Protein AF-A0A7C8YKD2-F1 (afdb_monomer_lite)

Structure (mmCIF, N/CA/C/O backbone):
data_AF-A0A7C8YKD2-F1
#
_entry.id   AF-A0A7C8YKD2-F1
#
loop_
_atom_site.group_PDB
_atom_site.id
_atom_site.type_symbol
_atom_site.label_atom_id
_atom_site.label_alt_id
_atom_site.label_comp_id
_atom_site.label_asym_id
_atom_site.label_entity_id
_atom_site.label_seq_id
_atom_site.pdbx_PDB_ins_code
_atom_site.Cartn_x
_atom_site.Cartn_y
_atom_site.Cartn_z
_atom_site.occupancy
_atom_site.B_iso_or_equiv
_atom_site.auth_seq_id
_atom_site.auth_comp_id
_atom_site.auth_asym_id
_atom_site.auth_atom_id
_atom_site.pdbx_PDB_model_num
ATOM 1 N N . LEU A 1 1 ? 0.410 4.050 2.842 1.00 85.06 1 LEU A N 1
ATOM 2 C CA . LEU A 1 1 ? 0.143 5.270 2.046 1.00 85.06 1 LEU A CA 1
ATOM 3 C C . LEU A 1 1 ? 1.392 5.693 1.290 1.00 85.06 1 LEU A C 1
ATOM 5 O O . LEU A 1 1 ? 1.397 5.564 0.082 1.00 85.06 1 LEU A O 1
ATOM 9 N N . GLY A 1 2 ? 2.478 6.093 1.955 1.00 95.44 2 GLY A N 1
ATOM 10 C CA . GLY A 1 2 ? 3.667 6.601 1.255 1.00 95.44 2 GLY A CA 1
ATOM 11 C C . GLY A 1 2 ? 4.503 5.559 0.503 1.00 95.44 2 GLY A C 1
ATOM 12 O O . GLY A 1 2 ? 5.420 5.932 -0.215 1.00 95.44 2 GLY A O 1
ATOM 13 N N . CYS A 1 3 ? 4.230 4.266 0.677 1.00 96.44 3 CYS A N 1
ATOM 14 C CA . CYS A 1 3 ? 4.982 3.179 0.040 1.00 96.44 3 CYS A CA 1
ATOM 15 C C . CYS A 1 3 ? 4.311 2.595 -1.211 1.00 96.44 3 CYS A C 1
ATOM 17 O O . CYS A 1 3 ? 4.805 1.605 -1.740 1.00 96.44 3 CYS A O 1
ATOM 19 N N . VAL A 1 4 ? 3.173 3.135 -1.650 1.00 96.69 4 VAL A N 1
ATOM 20 C CA . VAL A 1 4 ? 2.523 2.640 -2.873 1.00 96.69 4 VAL A CA 1
ATOM 21 C C . VAL A 1 4 ? 3.332 3.060 -4.109 1.00 96.69 4 VAL A C 1
ATOM 23 O O . VAL A 1 4 ? 4.030 4.081 -4.040 1.00 96.69 4 VAL A O 1
ATOM 26 N N . PRO A 1 5 ? 3.245 2.331 -5.237 1.00 97.56 5 PRO A N 1
ATOM 27 C CA . PRO A 1 5 ? 4.055 2.606 -6.423 1.00 97.56 5 PRO A CA 1
ATOM 28 C C . PRO A 1 5 ? 3.991 4.064 -6.893 1.00 97.56 5 PRO A C 1
ATOM 30 O 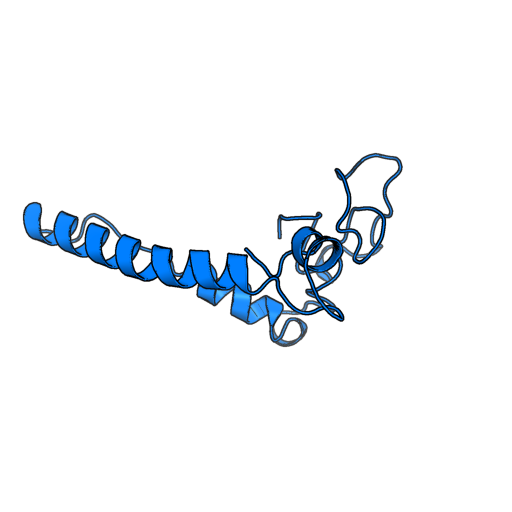O . PRO A 1 5 ? 5.022 4.642 -7.236 1.00 97.56 5 PRO A O 1
ATOM 33 N N . SER A 1 6 ? 2.815 4.698 -6.835 1.00 97.31 6 SER A N 1
ATOM 34 C CA . SER A 1 6 ? 2.659 6.101 -7.230 1.00 97.31 6 SER A CA 1
ATOM 35 C C . SER A 1 6 ? 3.428 7.079 -6.350 1.00 97.31 6 SER A C 1
ATOM 37 O O . SER A 1 6 ? 4.089 7.986 -6.852 1.00 97.31 6 SER A O 1
ATOM 39 N N . GLU A 1 7 ? 3.383 6.889 -5.032 1.00 97.31 7 GLU A N 1
ATOM 40 C CA . GLU A 1 7 ? 4.051 7.795 -4.096 1.00 97.31 7 GLU A CA 1
ATOM 41 C C . GLU A 1 7 ? 5.566 7.598 -4.129 1.00 97.31 7 GLU A C 1
ATOM 43 O O . GLU A 1 7 ? 6.319 8.566 -4.021 1.00 97.31 7 GLU A O 1
ATOM 48 N N . ILE A 1 8 ? 6.030 6.370 -4.376 1.00 96.56 8 ILE A N 1
ATOM 49 C CA . ILE A 1 8 ? 7.446 6.107 -4.644 1.00 96.56 8 ILE A CA 1
ATOM 50 C C . ILE A 1 8 ? 7.879 6.799 -5.945 1.00 96.56 8 ILE A C 1
ATOM 52 O O . ILE A 1 8 ? 8.939 7.422 -5.970 1.00 96.56 8 ILE A O 1
ATOM 56 N N . ALA A 1 9 ? 7.071 6.721 -7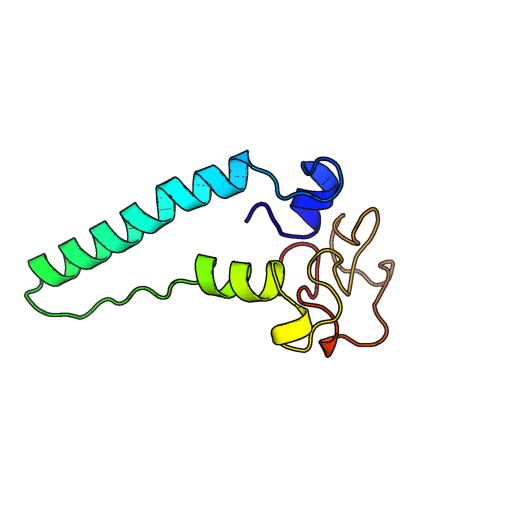.006 1.00 96.19 9 ALA A N 1
ATOM 57 C CA . ALA A 1 9 ? 7.384 7.323 -8.300 1.00 96.19 9 ALA A CA 1
ATOM 58 C C . ALA A 1 9 ? 7.392 8.861 -8.267 1.00 96.19 9 ALA A C 1
ATOM 60 O O . ALA A 1 9 ? 8.231 9.476 -8.921 1.00 96.19 9 ALA A O 1
ATOM 61 N N . GLN A 1 10 ? 6.475 9.480 -7.517 1.00 94.88 10 GLN A N 1
ATOM 62 C CA . GLN A 1 10 ? 6.278 10.935 -7.517 1.00 94.88 10 GLN A CA 1
ATOM 63 C C . GLN A 1 10 ? 7.019 11.664 -6.390 1.00 94.88 10 GLN A C 1
ATOM 65 O O . GLN A 1 10 ? 7.463 12.796 -6.576 1.00 94.88 10 GLN A O 1
ATOM 70 N N . ARG A 1 11 ? 7.136 11.046 -5.209 1.00 94.44 11 ARG A N 1
ATOM 71 C CA . ARG A 1 11 ? 7.682 11.683 -3.993 1.00 94.44 11 ARG A CA 1
ATOM 72 C C . ARG A 1 11 ? 8.882 10.945 -3.407 1.00 94.44 11 ARG A C 1
ATOM 74 O O . ARG A 1 11 ? 9.628 11.516 -2.609 1.00 94.44 11 ARG A O 1
ATOM 81 N N . GLY A 1 12 ? 9.056 9.673 -3.756 1.00 87.50 12 GLY A N 1
ATOM 82 C CA . GLY A 1 12 ? 10.121 8.828 -3.238 1.00 87.50 12 GLY A CA 1
ATOM 83 C C . GLY A 1 12 ? 11.504 9.300 -3.681 1.00 87.50 12 GLY A C 1
ATOM 84 O O . GLY A 1 12 ? 11.733 9.658 -4.833 1.00 87.50 12 GLY A O 1
ATOM 85 N N . ARG A 1 13 ? 12.473 9.248 -2.764 1.00 87.38 13 ARG A N 1
ATOM 86 C CA . ARG A 1 13 ? 13.896 9.429 -3.089 1.00 87.38 13 ARG A CA 1
ATOM 87 C C . ARG A 1 13 ? 14.539 8.054 -3.192 1.00 87.38 13 ARG A C 1
ATOM 89 O O . ARG A 1 13 ? 14.521 7.313 -2.216 1.00 87.38 13 ARG A O 1
ATOM 96 N N . ASN A 1 14 ? 15.087 7.699 -4.354 1.00 86.88 14 ASN A N 1
ATOM 97 C CA . ASN A 1 14 ? 15.768 6.414 -4.585 1.00 86.88 14 ASN A CA 1
ATOM 98 C C . ASN A 1 14 ? 14.918 5.177 -4.216 1.00 86.88 14 ASN A C 1
ATOM 100 O O . ASN A 1 14 ? 15.405 4.236 -3.590 1.00 86.88 14 ASN A O 1
ATOM 104 N N . GLY A 1 15 ? 13.625 5.184 -4.562 1.00 87.06 15 GLY A N 1
ATOM 105 C CA . GLY A 1 15 ? 12.740 4.036 -4.326 1.00 87.06 15 GLY A CA 1
ATOM 106 C C . GLY A 1 15 ? 12.318 3.835 -2.865 1.00 87.06 15 GLY A C 1
ATOM 107 O O . GLY A 1 15 ? 11.943 2.720 -2.487 1.00 87.06 15 GLY A O 1
ATOM 108 N N . GLN A 1 16 ? 12.446 4.877 -2.038 1.00 93.62 16 GLN A N 1
ATOM 109 C CA . GLN A 1 16 ? 11.961 4.920 -0.658 1.00 93.62 16 GLN A CA 1
ATOM 110 C C . GLN A 1 16 ? 10.518 5.421 -0.593 1.00 93.62 16 GLN A C 1
ATOM 112 O O . GLN A 1 16 ? 10.070 6.164 -1.466 1.00 93.62 16 GLN A O 1
ATOM 117 N N . CYS A 1 17 ? 9.814 5.055 0.476 1.00 95.94 17 CYS A N 1
ATOM 118 C CA . CYS A 1 17 ? 8.473 5.563 0.735 1.00 95.94 17 CYS A CA 1
ATOM 119 C C . CYS A 1 17 ? 8.476 7.079 0.984 1.00 95.94 17 CYS A C 1
ATOM 121 O O . CYS A 1 17 ? 9.399 7.620 1.599 1.00 95.94 17 CYS A O 1
ATOM 123 N N . ALA A 1 18 ? 7.395 7.747 0.593 1.00 96.62 18 ALA A N 1
ATOM 124 C CA . ALA A 1 18 ? 7.130 9.141 0.919 1.00 96.62 18 ALA A CA 1
ATOM 125 C C . ALA A 1 18 ? 6.948 9.314 2.441 1.00 96.62 18 ALA A C 1
ATOM 127 O O . ALA A 1 18 ? 5.985 8.814 3.033 1.00 96.62 18 ALA A O 1
ATOM 128 N N . GLN A 1 19 ? 7.913 9.970 3.094 1.00 95.25 19 GLN A N 1
ATOM 129 C CA . GLN A 1 19 ? 7.977 10.068 4.558 1.00 95.25 19 GLN A CA 1
ATOM 130 C C . GLN A 1 19 ? 6.846 10.913 5.153 1.00 95.25 19 GLN A C 1
ATOM 132 O O . GLN A 1 19 ? 6.323 10.568 6.209 1.00 95.25 19 GLN A O 1
ATOM 137 N N . ASP A 1 20 ? 6.438 11.978 4.465 1.00 95.25 20 ASP A N 1
ATOM 138 C CA . ASP A 1 20 ? 5.317 12.847 4.831 1.00 95.25 20 ASP A CA 1
ATOM 139 C C . ASP A 1 20 ? 4.003 12.058 4.948 1.00 95.25 20 ASP A C 1
ATOM 141 O O . ASP A 1 20 ? 3.292 12.157 5.950 1.00 95.25 20 ASP A O 1
ATOM 145 N N . LEU A 1 21 ? 3.715 11.194 3.972 1.00 95.94 21 LEU A N 1
ATOM 146 C CA . LEU A 1 21 ? 2.511 10.362 3.968 1.00 95.94 21 LEU A CA 1
ATOM 147 C C . LEU A 1 21 ? 2.574 9.223 4.991 1.00 95.94 21 LEU A C 1
ATOM 149 O O . LEU A 1 21 ? 1.557 8.865 5.591 1.00 95.94 21 LEU A O 1
ATOM 153 N N . GLN A 1 22 ? 3.760 8.653 5.221 1.00 95.44 22 GLN A N 1
ATOM 154 C CA . GLN A 1 22 ? 3.949 7.678 6.298 1.00 95.44 22 GLN A CA 1
ATOM 155 C C . GLN A 1 22 ? 3.762 8.326 7.678 1.00 95.44 22 GLN A C 1
ATOM 157 O O . GLN A 1 22 ? 3.158 7.715 8.561 1.00 95.44 22 GLN A O 1
ATOM 162 N N . TYR A 1 23 ? 4.206 9.573 7.851 1.00 96.12 23 TYR A N 1
ATOM 163 C CA . TYR A 1 23 ? 3.998 10.344 9.075 1.00 96.12 23 TYR A CA 1
ATOM 164 C C . TYR A 1 23 ? 2.520 10.699 9.293 1.00 96.12 23 TYR A C 1
ATOM 166 O O . TYR A 1 23 ? 1.999 10.537 10.393 1.00 96.12 23 TYR A O 1
ATOM 174 N N . ALA A 1 24 ? 1.793 11.088 8.243 1.00 96.75 24 ALA A N 1
ATOM 175 C CA . ALA A 1 24 ? 0.352 11.320 8.345 1.00 96.75 24 ALA A CA 1
ATOM 176 C C . ALA A 1 24 ? -0.399 10.068 8.847 1.00 96.75 24 ALA A C 1
ATOM 178 O O . ALA A 1 24 ? -1.227 10.156 9.759 1.00 96.75 24 ALA A O 1
ATOM 179 N N . ALA A 1 25 ? -0.061 8.885 8.320 1.00 96.25 25 ALA A N 1
ATOM 180 C CA . ALA A 1 25 ? -0.636 7.620 8.780 1.00 96.25 25 ALA A CA 1
ATOM 181 C C . ALA A 1 25 ? -0.281 7.307 10.247 1.00 96.25 25 ALA A C 1
ATOM 183 O O . ALA A 1 25 ? -1.135 6.823 10.995 1.00 96.25 25 ALA A O 1
ATOM 184 N N . SER A 1 26 ? 0.951 7.603 10.681 1.00 96.50 26 SER A N 1
ATOM 185 C CA . SER A 1 26 ? 1.384 7.355 12.062 1.00 96.50 26 SER A CA 1
ATOM 186 C C . SER A 1 26 ? 0.694 8.268 13.080 1.00 96.50 26 SER A C 1
ATOM 188 O O . SER A 1 26 ? 0.483 7.851 14.217 1.00 96.50 26 SER A O 1
ATOM 190 N N . LEU A 1 27 ? 0.271 9.469 12.674 1.00 97.75 27 LEU A N 1
ATOM 191 C CA . LEU A 1 27 ? -0.558 10.355 13.495 1.00 97.75 27 LEU A CA 1
ATOM 192 C C . LEU A 1 27 ? -2.022 9.901 13.559 1.00 97.75 27 LEU A C 1
ATOM 194 O O . LEU A 1 27 ? -2.650 9.989 14.616 1.00 97.75 27 LEU A O 1
ATOM 198 N N . PHE A 1 28 ? -2.577 9.435 12.437 1.00 97.75 28 PHE A N 1
ATOM 199 C CA . PHE A 1 28 ? -3.988 9.057 12.333 1.00 97.75 28 PHE A CA 1
ATOM 200 C C . PHE A 1 28 ? -4.304 7.735 13.047 1.00 97.75 28 PHE A C 1
ATOM 202 O O . PHE A 1 28 ? -5.236 7.676 13.852 1.00 97.75 28 PHE A O 1
ATOM 209 N N . ASN A 1 29 ? -3.522 6.680 12.799 1.00 97.62 29 ASN A N 1
ATOM 210 C CA . ASN A 1 29 ? -3.860 5.320 13.238 1.00 97.62 29 ASN A CA 1
ATOM 211 C C . ASN A 1 29 ? -4.045 5.179 14.766 1.00 97.62 29 ASN A C 1
ATOM 213 O O . ASN A 1 29 ? -5.044 4.587 15.184 1.00 97.62 29 ASN A O 1
ATOM 217 N N . PRO A 1 30 ? -3.177 5.741 15.635 1.00 97.44 30 PRO A N 1
ATOM 218 C CA . PRO A 1 30 ? -3.377 5.660 17.083 1.00 97.44 30 PRO A CA 1
ATOM 219 C C . PRO A 1 30 ? -4.629 6.409 17.556 1.00 97.44 30 PRO A C 1
ATOM 221 O O . PRO A 1 30 ? -5.284 5.981 18.506 1.00 97.44 30 PRO A O 1
ATOM 224 N N . ARG A 1 31 ? -4.987 7.514 16.886 1.00 98.25 31 ARG A N 1
ATOM 225 C CA . ARG A 1 31 ? -6.183 8.306 17.212 1.00 98.25 31 ARG A CA 1
ATOM 226 C C . ARG A 1 31 ? -7.462 7.564 16.838 1.00 98.25 31 ARG A C 1
ATOM 228 O O . ARG A 1 31 ? -8.404 7.580 17.624 1.00 98.25 31 ARG A O 1
ATOM 235 N N . LEU A 1 32 ? -7.468 6.859 15.705 1.00 98.12 32 LEU A N 1
ATOM 236 C CA . LEU A 1 32 ? -8.571 5.978 15.314 1.00 98.12 32 LEU A CA 1
ATOM 237 C C . LEU A 1 32 ? -8.820 4.896 16.375 1.00 98.12 32 LEU A C 1
ATOM 239 O O . LEU A 1 32 ? -9.948 4.724 16.833 1.00 98.12 32 LEU A O 1
ATOM 243 N N . VAL A 1 33 ? -7.762 4.205 16.810 1.00 98.12 33 VAL A N 1
ATOM 244 C CA . VAL A 1 33 ? -7.859 3.174 17.858 1.00 98.12 33 VAL A CA 1
ATOM 245 C C . VAL A 1 33 ? -8.343 3.776 19.178 1.00 98.12 33 VAL A C 1
ATOM 247 O O . VAL A 1 33 ? -9.191 3.194 19.852 1.00 98.12 33 VAL A O 1
ATOM 250 N N . ASN A 1 34 ? -7.849 4.961 19.549 1.00 98.31 34 ASN A N 1
ATOM 251 C CA . ASN A 1 34 ? -8.297 5.643 20.759 1.00 98.31 34 ASN A CA 1
ATOM 252 C C . ASN A 1 34 ? -9.793 5.993 20.706 1.00 98.31 34 ASN A C 1
ATOM 254 O O . ASN A 1 34 ? -10.510 5.699 21.658 1.00 98.31 34 ASN A O 1
ATOM 258 N N . MET A 1 35 ? -10.271 6.540 19.586 1.00 98.44 35 MET A N 1
ATOM 259 C CA . MET A 1 35 ? -11.687 6.845 19.370 1.00 98.44 35 MET A CA 1
ATOM 260 C C . MET A 1 35 ? -12.555 5.585 19.476 1.00 98.44 35 MET A C 1
ATOM 262 O O . MET A 1 35 ? -13.559 5.596 20.180 1.00 98.44 35 MET A O 1
ATOM 266 N N . ILE A 1 36 ? -12.146 4.479 18.847 1.00 98.44 36 ILE A N 1
ATOM 267 C CA . ILE A 1 36 ? -12.850 3.189 18.937 1.00 98.44 36 ILE A CA 1
ATOM 268 C C . ILE A 1 36 ? -12.939 2.710 20.393 1.00 98.44 36 ILE A C 1
ATOM 270 O O . ILE A 1 36 ? -14.012 2.323 20.856 1.00 98.44 36 ILE A O 1
ATOM 274 N N . ASN A 1 37 ? -11.844 2.813 21.151 1.00 98.25 37 ASN A N 1
ATOM 275 C CA . ASN A 1 37 ? -11.835 2.466 22.572 1.00 98.25 37 ASN A CA 1
ATOM 276 C C . ASN A 1 37 ? -12.762 3.369 23.401 1.00 98.25 37 ASN A C 1
ATOM 278 O O . ASN A 1 37 ? -13.419 2.883 24.319 1.00 98.25 37 ASN A O 1
ATOM 282 N N . GLN A 1 38 ? -12.829 4.669 23.102 1.00 98.50 38 GLN A N 1
ATOM 283 C CA . GLN A 1 38 ? -13.757 5.590 23.767 1.00 98.50 38 GLN A CA 1
ATOM 284 C C . GLN A 1 38 ? -15.218 5.245 23.453 1.00 98.50 38 GLN A C 1
ATOM 286 O O . GLN A 1 38 ? -16.042 5.218 24.363 1.00 98.50 38 GLN A O 1
ATOM 291 N N . LEU A 1 39 ? -15.536 4.914 22.199 1.00 98.50 39 LEU A N 1
ATOM 292 C CA . LEU A 1 39 ? -16.885 4.506 21.798 1.00 98.50 39 LEU A CA 1
ATOM 293 C C . LEU A 1 39 ? -17.331 3.23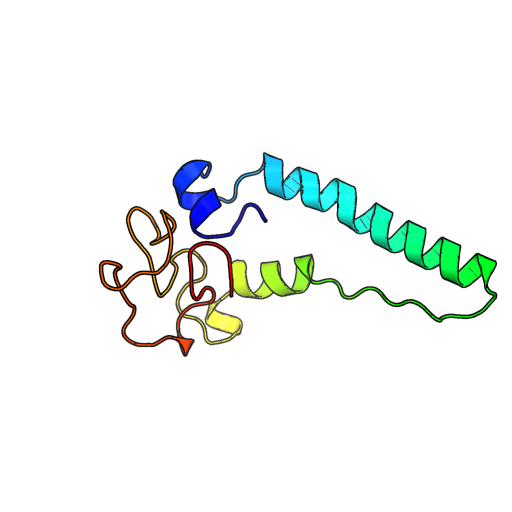0 22.522 1.00 98.50 39 LEU A C 1
ATOM 295 O O . LEU A 1 39 ? -18.423 3.203 23.086 1.00 98.50 39 LEU A O 1
ATOM 299 N N . ASN A 1 40 ? -16.471 2.209 22.585 1.00 98.62 40 ASN A N 1
ATOM 300 C CA . ASN A 1 40 ? -16.766 0.976 23.323 1.00 98.62 40 ASN A CA 1
ATOM 301 C C . ASN A 1 40 ? -16.967 1.235 24.826 1.00 98.62 40 ASN A C 1
ATOM 303 O O . ASN A 1 40 ? -17.880 0.677 25.433 1.00 98.62 40 ASN A O 1
ATOM 307 N N . LYS A 1 41 ? -16.169 2.132 25.429 1.00 98.38 41 LYS A N 1
ATOM 308 C CA . LYS A 1 41 ? -16.357 2.556 26.829 1.00 98.38 41 LYS A CA 1
ATOM 309 C C . LYS A 1 41 ? -17.699 3.252 27.049 1.00 98.38 41 LYS A C 1
ATOM 311 O O . LYS A 1 41 ? -18.373 2.938 28.022 1.00 98.38 41 LYS A O 1
ATOM 316 N N . ASN A 1 42 ? -18.094 4.155 26.151 1.00 98.38 42 ASN A N 1
ATOM 317 C CA . ASN A 1 42 ? -19.355 4.894 26.258 1.00 98.38 42 ASN A CA 1
ATOM 318 C C . ASN A 1 42 ? -20.581 3.980 26.124 1.00 98.38 42 ASN A C 1
ATOM 320 O O . ASN A 1 42 ? -21.599 4.225 26.761 1.00 98.38 42 ASN A O 1
ATOM 324 N N . ILE A 1 43 ? -20.481 2.927 25.311 1.00 98.00 43 ILE A N 1
ATOM 325 C CA . ILE A 1 43 ? -21.545 1.927 25.136 1.00 98.00 43 ILE A CA 1
ATOM 326 C C . ILE A 1 43 ? -21.557 0.905 26.284 1.00 98.00 43 ILE A C 1
ATOM 328 O O . ILE A 1 43 ? -22.591 0.304 26.563 1.00 98.00 43 ILE A O 1
ATOM 332 N N . GLY A 1 44 ? -20.418 0.689 26.949 1.00 98.31 44 GLY A N 1
ATOM 333 C CA . GLY A 1 44 ? -20.260 -0.349 27.970 1.00 98.31 44 GLY A CA 1
ATOM 334 C C . GLY A 1 44 ? -20.091 -1.760 27.392 1.00 98.31 44 GLY A C 1
ATOM 335 O O . GLY A 1 44 ? -20.266 -2.740 28.112 1.00 98.31 44 GLY A O 1
ATOM 336 N N . SER A 1 45 ? -19.762 -1.882 26.101 1.00 98.00 45 SER A N 1
ATOM 337 C CA . SER A 1 45 ? -19.533 -3.160 25.417 1.00 98.00 45 SER A CA 1
ATOM 338 C C . SER A 1 45 ? -18.549 -3.004 24.251 1.00 98.00 45 SER A C 1
ATOM 340 O O . SER A 1 45 ? -18.415 -1.927 23.670 1.00 98.00 45 SER A O 1
ATOM 342 N N . ASN A 1 46 ? -17.864 -4.091 23.888 1.00 97.19 46 ASN A N 1
ATOM 343 C CA . ASN A 1 46 ? -16.914 -4.132 22.774 1.00 97.19 46 ASN A CA 1
ATOM 344 C C . ASN A 1 46 ? -17.644 -4.371 21.445 1.00 97.19 46 ASN A C 1
ATOM 346 O O . ASN A 1 46 ? -17.689 -5.494 20.947 1.00 97.19 46 ASN A O 1
ATOM 350 N N . VAL A 1 47 ? -18.222 -3.311 20.881 1.00 97.81 47 VAL A N 1
ATOM 351 C CA . VAL A 1 47 ? -18.983 -3.362 19.619 1.00 97.81 47 VAL A CA 1
ATOM 352 C C . VAL A 1 47 ? -18.091 -3.074 18.413 1.00 97.81 47 VAL A C 1
ATOM 354 O O . VAL A 1 47 ? -18.211 -3.712 17.370 1.00 97.81 47 VAL A O 1
ATOM 357 N N . PHE A 1 48 ? -17.171 -2.122 18.549 1.00 98.12 48 PHE A N 1
ATOM 358 C CA . PHE A 1 48 ? -16.288 -1.688 17.474 1.00 98.12 48 PHE A CA 1
ATOM 359 C C . PHE A 1 48 ? -14.911 -2.344 17.583 1.00 98.12 48 PHE A C 1
ATOM 361 O O . PHE A 1 48 ? -14.352 -2.468 18.673 1.00 98.12 48 PHE A O 1
ATOM 368 N N . SER A 1 49 ? -14.343 -2.719 16.437 1.00 96.75 49 SER A N 1
ATOM 369 C CA . SER A 1 49 ? -13.010 -3.318 16.318 1.00 96.75 49 SER A CA 1
ATOM 370 C C . SER A 1 49 ? -12.191 -2.592 15.254 1.00 96.75 49 SER A C 1
ATOM 372 O O . SER A 1 49 ? -12.738 -2.121 14.258 1.00 96.75 49 SER A O 1
ATOM 374 N N . ALA A 1 50 ? -10.875 -2.521 15.453 1.00 96.69 50 ALA A N 1
ATOM 375 C CA . ALA A 1 50 ? -9.936 -1.957 14.488 1.00 96.69 50 ALA A CA 1
ATOM 376 C C . ALA A 1 50 ? -9.019 -3.054 13.939 1.00 96.69 50 ALA A C 1
ATOM 378 O O . ALA A 1 50 ? -8.365 -3.755 14.710 1.00 96.69 50 ALA A O 1
ATOM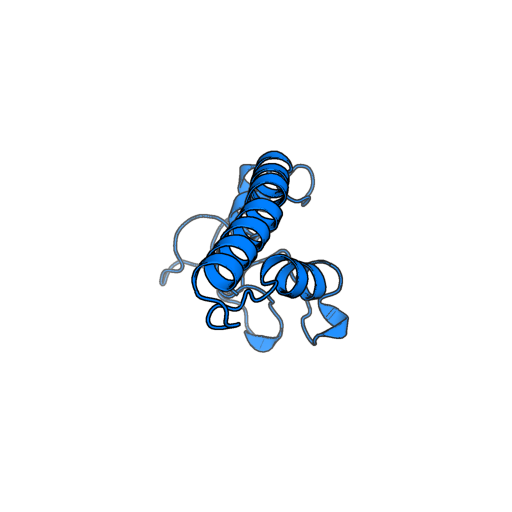 379 N N . ALA A 1 51 ? -8.919 -3.164 12.616 1.00 96.25 51 ALA A N 1
ATOM 380 C CA . ALA A 1 51 ? -7.894 -3.976 11.968 1.00 96.25 51 ALA A CA 1
ATOM 381 C C . ALA A 1 51 ? -6.660 -3.114 11.672 1.00 96.25 51 ALA A C 1
ATOM 383 O O . ALA A 1 51 ? -6.774 -2.014 11.127 1.00 96.25 51 ALA A O 1
ATOM 384 N N . ASN A 1 52 ? -5.463 -3.608 12.001 1.00 95.19 52 ASN A N 1
ATOM 385 C CA . ASN A 1 52 ? -4.218 -2.884 11.741 1.00 95.19 52 ASN A CA 1
ATOM 386 C C . ASN A 1 52 ? -3.766 -3.060 10.283 1.00 95.19 52 ASN A C 1
ATOM 388 O O . ASN A 1 52 ? -2.752 -3.700 9.996 1.00 95.19 52 ASN A O 1
ATOM 392 N N . ALA A 1 53 ? -4.526 -2.466 9.363 1.00 93.88 53 ALA A N 1
ATOM 393 C CA . ALA A 1 53 ? -4.238 -2.516 7.935 1.00 93.88 53 ALA A CA 1
ATOM 394 C C . ALA A 1 53 ? -2.843 -1.960 7.614 1.00 93.88 53 ALA A C 1
ATOM 396 O O . ALA A 1 53 ? -2.155 -2.508 6.760 1.00 93.88 53 ALA A O 1
ATOM 397 N N . PHE A 1 54 ? -2.383 -0.924 8.327 1.00 94.50 54 PHE A N 1
ATOM 398 C CA . PHE A 1 54 ? -1.045 -0.366 8.120 1.00 94.50 54 PHE A CA 1
ATOM 399 C C . PHE A 1 54 ? 0.050 -1.407 8.354 1.00 94.50 54 PHE A C 1
ATOM 401 O O . PHE A 1 54 ? 0.913 -1.578 7.496 1.00 94.50 54 PHE A O 1
ATOM 408 N N . LYS A 1 55 ? -0.002 -2.131 9.480 1.00 94.62 55 LYS A N 1
ATOM 409 C CA . LYS A 1 55 ? 0.958 -3.203 9.754 1.00 94.62 55 LYS A CA 1
ATOM 410 C C . LYS A 1 55 ? 0.870 -4.304 8.702 1.00 94.62 55 LYS A C 1
ATOM 412 O O . LYS A 1 55 ? 1.901 -4.670 8.155 1.00 94.62 55 LYS A O 1
ATOM 417 N N . MET A 1 56 ? -0.341 -4.773 8.391 1.00 93.25 56 MET A N 1
ATOM 418 C CA . MET A 1 56 ? -0.542 -5.821 7.384 1.00 93.25 56 MET A CA 1
ATOM 419 C C . MET A 1 56 ? 0.115 -5.452 6.050 1.00 93.25 56 MET A C 1
ATOM 421 O O . MET A 1 56 ? 0.847 -6.259 5.492 1.00 93.25 56 MET A O 1
ATOM 425 N N . HIS A 1 57 ? -0.078 -4.213 5.584 1.00 93.44 57 HIS A N 1
ATOM 426 C CA . HIS A 1 57 ? 0.528 -3.749 4.337 1.00 93.44 57 HIS A CA 1
ATOM 427 C C . HIS A 1 57 ? 2.044 -3.609 4.437 1.00 93.44 57 HIS A C 1
ATOM 429 O O . HIS A 1 57 ? 2.767 -4.011 3.530 1.00 93.44 57 HIS A O 1
ATOM 435 N N . MET A 1 58 ? 2.555 -3.058 5.538 1.00 95.19 58 MET A N 1
ATOM 436 C CA . MET A 1 58 ? 3.999 -2.910 5.709 1.00 95.19 58 MET A CA 1
ATOM 437 C C . MET A 1 58 ? 4.728 -4.254 5.801 1.00 95.19 58 MET A C 1
ATOM 439 O O . MET A 1 58 ? 5.883 -4.326 5.382 1.00 95.19 58 MET A O 1
ATOM 443 N N . ASP A 1 59 ? 4.078 -5.309 6.290 1.00 94.75 59 ASP A N 1
ATOM 444 C CA . ASP A 1 59 ? 4.679 -6.639 6.389 1.00 94.75 59 ASP A CA 1
ATOM 445 C C . ASP A 1 59 ? 5.005 -7.203 4.987 1.00 94.75 59 ASP A C 1
ATOM 447 O O . ASP A 1 59 ? 6.167 -7.512 4.706 1.00 94.75 59 ASP A O 1
ATOM 451 N N . PHE A 1 60 ? 4.043 -7.220 4.054 1.00 93.44 60 PHE A N 1
ATOM 452 C CA . PHE A 1 60 ? 4.308 -7.668 2.677 1.00 93.44 60 PHE A CA 1
ATOM 453 C C . PHE A 1 60 ? 5.049 -6.631 1.814 1.00 93.44 60 PHE A C 1
ATOM 455 O O . PHE A 1 60 ? 5.687 -6.997 0.831 1.00 93.44 6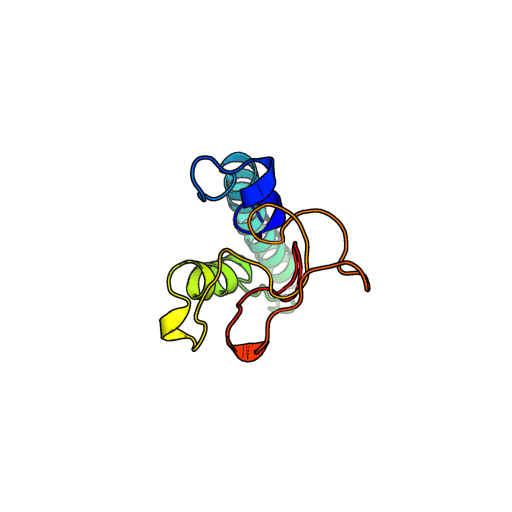0 PHE A O 1
ATOM 462 N N . ILE A 1 61 ? 5.044 -5.342 2.178 1.00 95.44 61 ILE A N 1
ATOM 463 C CA . ILE A 1 61 ? 5.873 -4.336 1.493 1.00 95.44 61 ILE A CA 1
ATOM 464 C C . ILE A 1 61 ? 7.351 -4.489 1.857 1.00 95.44 61 ILE A C 1
ATOM 466 O O . ILE A 1 61 ? 8.212 -4.388 0.982 1.00 95.44 61 ILE A O 1
ATOM 470 N N . SER A 1 62 ? 7.655 -4.697 3.139 1.00 95.12 62 SER A N 1
ATOM 471 C CA . SER A 1 62 ? 9.033 -4.792 3.632 1.00 95.12 62 SER A CA 1
ATOM 472 C C . SER A 1 62 ? 9.676 -6.143 3.334 1.00 95.12 62 SER A C 1
ATOM 474 O O . SER A 1 62 ? 10.881 -6.189 3.095 1.00 95.12 62 SER A O 1
ATOM 476 N N . THR A 1 63 ? 8.879 -7.217 3.308 1.00 95.62 63 THR A N 1
ATOM 477 C CA . THR A 1 63 ? 9.369 -8.588 3.106 1.00 95.62 63 THR A CA 1
ATOM 478 C C . THR A 1 63 ? 8.493 -9.365 2.108 1.00 95.62 63 THR A C 1
ATOM 480 O O . THR A 1 63 ? 7.944 -10.407 2.465 1.00 95.62 63 THR A O 1
ATOM 483 N N . PRO A 1 64 ? 8.328 -8.901 0.853 1.00 96.50 64 PRO A N 1
ATOM 484 C CA . PRO A 1 64 ? 7.371 -9.481 -0.097 1.00 96.50 64 PRO A CA 1
ATOM 485 C C . PRO A 1 64 ? 7.577 -10.982 -0.339 1.00 96.50 64 PRO A C 1
ATOM 487 O O . PRO A 1 64 ? 6.606 -11.731 -0.426 1.00 96.50 64 PRO A O 1
ATOM 490 N N . GLN A 1 65 ? 8.829 -11.444 -0.347 1.00 97.12 65 GLN A N 1
ATOM 491 C CA . GLN A 1 65 ? 9.169 -12.846 -0.598 1.00 97.12 65 GLN A CA 1
ATOM 492 C C . GLN A 1 65 ? 8.663 -13.788 0.499 1.00 97.12 65 GLN A C 1
ATOM 494 O O . GLN A 1 65 ? 8.315 -14.927 0.200 1.00 97.12 65 GLN A O 1
ATOM 499 N N . ALA A 1 66 ? 8.554 -13.321 1.748 1.00 97.38 66 ALA A N 1
ATOM 500 C CA . ALA A 1 66 ? 7.978 -14.116 2.836 1.00 97.38 66 ALA A CA 1
ATOM 501 C C . ALA A 1 66 ? 6.475 -14.387 2.638 1.00 97.38 66 ALA A C 1
ATOM 503 O O . ALA A 1 66 ? 5.928 -15.298 3.252 1.00 97.38 66 ALA A O 1
ATOM 504 N N . TYR A 1 67 ? 5.827 -13.615 1.763 1.00 95.69 67 TYR A N 1
ATOM 505 C CA . TYR A 1 67 ? 4.408 -13.715 1.430 1.00 95.69 67 TYR A CA 1
ATOM 506 C C . TYR A 1 67 ? 4.173 -14.232 0.000 1.00 95.69 67 TYR A C 1
ATOM 508 O O . TYR A 1 67 ? 3.047 -14.194 -0.481 1.00 95.69 67 TYR A O 1
ATOM 516 N N . GLY A 1 68 ? 5.217 -14.724 -0.681 1.00 96.75 68 GLY A N 1
ATOM 517 C CA . GLY A 1 68 ? 5.121 -15.274 -2.039 1.00 96.75 68 GLY A CA 1
ATOM 518 C C . GLY A 1 68 ? 5.217 -14.243 -3.168 1.00 96.75 68 GLY A C 1
ATOM 519 O O . GLY A 1 68 ? 5.195 -14.622 -4.337 1.00 96.75 68 GLY A O 1
ATOM 520 N N . PHE A 1 69 ? 5.393 -12.958 -2.851 1.00 97.88 69 PHE A N 1
ATOM 521 C CA . PHE A 1 69 ? 5.555 -11.909 -3.854 1.00 97.88 69 PHE A CA 1
ATOM 522 C C . PHE A 1 69 ? 7.023 -11.726 -4.248 1.00 97.88 69 PHE A C 1
ATOM 524 O O . PHE A 1 69 ? 7.940 -11.805 -3.432 1.00 97.88 69 PHE A O 1
ATOM 531 N N . THR A 1 70 ? 7.256 -11.396 -5.513 1.00 97.50 70 THR A N 1
ATOM 532 C CA . THR A 1 70 ? 8.584 -11.040 -6.028 1.00 97.50 70 THR A CA 1
ATOM 533 C C . THR A 1 70 ? 8.918 -9.575 -5.757 1.00 97.50 70 THR A C 1
ATOM 535 O O . THR A 1 70 ? 10.070 -9.247 -5.474 1.00 97.50 70 THR A O 1
ATOM 538 N N . THR A 1 71 ? 7.928 -8.678 -5.830 1.00 96.56 71 THR A N 1
ATOM 539 C CA . THR A 1 71 ? 8.142 -7.236 -5.649 1.00 96.56 71 THR A CA 1
ATOM 540 C C . THR A 1 71 ? 6.980 -6.549 -4.944 1.00 96.56 71 THR A C 1
ATOM 542 O O . THR A 1 71 ? 5.815 -6.890 -5.139 1.00 96.56 71 THR A O 1
ATOM 545 N N . SER A 1 72 ? 7.324 -5.532 -4.155 1.00 96.12 72 SER A N 1
ATOM 546 C CA . SER A 1 72 ? 6.389 -4.611 -3.509 1.00 96.12 72 SER A CA 1
ATOM 547 C C . SER A 1 72 ? 6.504 -3.170 -3.994 1.00 96.12 72 SER A C 1
ATOM 549 O O . SER A 1 72 ? 5.766 -2.308 -3.534 1.00 96.12 72 SER A O 1
ATOM 551 N N . LYS A 1 73 ? 7.448 -2.875 -4.892 1.00 95.69 73 LYS A N 1
ATOM 552 C CA . LYS A 1 73 ? 7.733 -1.492 -5.302 1.00 95.69 73 LYS A CA 1
ATOM 553 C C . LYS A 1 73 ? 7.151 -1.131 -6.654 1.00 95.69 73 LYS A C 1
ATOM 5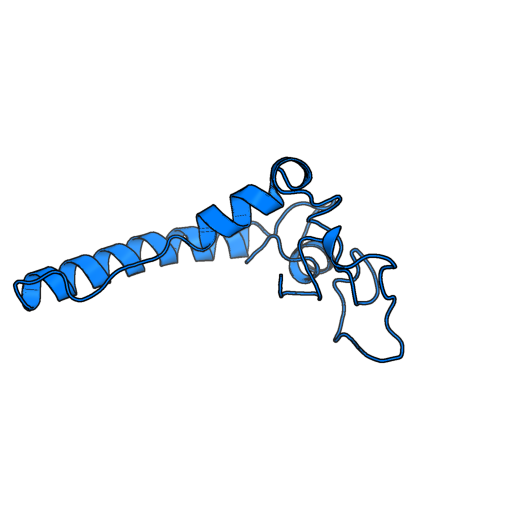55 O O . LYS A 1 73 ? 6.952 0.045 -6.914 1.00 95.69 73 LYS A O 1
ATOM 560 N N . VAL A 1 74 ? 6.949 -2.120 -7.517 1.00 97.12 74 VAL A N 1
ATOM 561 C CA . VAL A 1 74 ? 6.478 -1.936 -8.893 1.00 97.12 74 VAL A CA 1
ATOM 562 C C . VAL A 1 74 ? 5.053 -2.465 -8.973 1.00 97.12 74 VAL A C 1
ATOM 564 O O . VAL A 1 74 ? 4.800 -3.541 -8.441 1.00 97.12 74 VAL A O 1
ATOM 567 N N . ALA A 1 75 ? 4.144 -1.734 -9.618 1.00 98.12 75 ALA A N 1
ATOM 568 C CA . ALA A 1 75 ? 2.783 -2.202 -9.878 1.00 98.12 75 ALA A CA 1
ATOM 569 C C . ALA A 1 75 ? 2.737 -3.192 -11.052 1.00 98.12 75 ALA A C 1
ATOM 571 O O . ALA A 1 75 ? 3.515 -3.074 -12.006 1.00 98.12 75 ALA A O 1
ATOM 572 N N . CYS A 1 76 ? 1.796 -4.136 -11.027 1.00 98.50 76 CYS A N 1
ATOM 573 C CA . CYS A 1 76 ? 1.593 -5.059 -12.139 1.00 98.50 76 CYS A CA 1
ATOM 574 C C . CYS A 1 76 ? 1.103 -4.334 -13.400 1.00 98.50 76 CYS A C 1
ATOM 576 O O . CYS A 1 76 ? 1.633 -4.569 -14.484 1.00 98.50 76 CYS A O 1
ATOM 578 N N . CYS A 1 77 ? 0.113 -3.451 -13.263 1.00 98.50 77 CYS A N 1
ATOM 579 C CA . CYS A 1 77 ? -0.437 -2.652 -14.346 1.00 98.50 77 CYS A CA 1
ATOM 580 C C . CYS A 1 77 ? -0.131 -1.168 -14.145 1.00 98.50 77 CYS A C 1
ATOM 582 O O . CYS A 1 77 ? -0.584 -0.560 -13.175 1.00 98.50 77 CYS A O 1
ATOM 584 N N . GLY A 1 78 ? 0.577 -0.549 -15.088 1.00 97.94 78 GLY A N 1
ATOM 585 C CA . GLY A 1 78 ? 0.802 0.892 -15.037 1.00 97.94 78 GLY A CA 1
ATOM 586 C C . GLY A 1 78 ? 1.860 1.399 -16.001 1.00 97.94 78 GLY A C 1
ATOM 587 O O . GLY A 1 78 ? 2.236 0.724 -16.958 1.00 97.94 78 GLY A O 1
ATOM 588 N N . GLN A 1 79 ? 2.292 2.636 -15.780 1.00 97.19 79 GLN A N 1
ATOM 589 C CA . GLN A 1 79 ? 3.206 3.350 -16.669 1.00 97.19 79 GLN A CA 1
ATOM 590 C C . GLN A 1 79 ? 4.269 4.108 -15.873 1.00 97.19 79 GLN A C 1
ATOM 592 O O . GLN A 1 79 ? 4.110 4.381 -14.680 1.00 97.19 79 GLN A O 1
ATOM 597 N N . GLY A 1 80 ? 5.353 4.473 -16.559 1.00 95.88 80 GLY A N 1
ATOM 598 C CA . GLY A 1 80 ? 6.433 5.268 -15.983 1.00 95.88 80 GLY A CA 1
ATOM 599 C C . GLY A 1 80 ? 7.208 4.547 -14.870 1.00 95.88 80 GLY A C 1
ATOM 600 O O . GLY A 1 80 ? 7.162 3.317 -14.762 1.00 95.88 80 GLY A O 1
ATOM 601 N N . PRO A 1 81 ? 7.953 5.300 -14.040 1.00 96.12 81 PRO A N 1
ATOM 602 C CA . PRO A 1 81 ? 8.705 4.737 -12.926 1.00 96.12 81 PRO A CA 1
ATOM 603 C C . PRO A 1 81 ? 7.808 3.893 -12.019 1.00 96.12 81 PRO A C 1
ATOM 605 O O . PRO A 1 81 ? 6.719 4.322 -11.642 1.00 96.12 81 PRO A O 1
ATOM 608 N N . TYR A 1 82 ? 8.275 2.691 -11.672 1.00 97.00 82 TYR A N 1
ATOM 609 C CA . TYR A 1 82 ? 7.566 1.749 -10.798 1.00 97.00 82 TYR A CA 1
ATOM 610 C C . TYR A 1 82 ? 6.165 1.327 -11.284 1.00 97.00 82 TYR A C 1
ATOM 612 O O . TYR A 1 82 ? 5.395 0.783 -10.496 1.00 97.00 82 TYR A O 1
ATOM 620 N N . ASN A 1 83 ? 5.813 1.564 -12.556 1.00 97.62 83 ASN A N 1
ATOM 621 C CA . ASN A 1 83 ? 4.429 1.481 -13.043 1.00 97.62 83 ASN A CA 1
ATOM 622 C C . ASN A 1 83 ? 3.447 2.320 -12.188 1.00 97.62 83 ASN A C 1
ATOM 624 O O . ASN A 1 83 ? 2.261 2.018 -12.111 1.00 97.62 83 ASN A O 1
ATOM 628 N N . GLY A 1 84 ? 3.937 3.370 -11.522 1.00 96.94 84 GLY A N 1
ATOM 629 C CA . GLY A 1 84 ? 3.179 4.154 -10.546 1.00 96.94 84 GLY A CA 1
ATOM 630 C C . GLY A 1 84 ? 2.475 5.387 -11.114 1.00 96.94 84 GLY A C 1
ATOM 631 O O . GLY A 1 84 ? 1.898 6.157 -10.345 1.00 96.94 84 GLY A O 1
ATOM 632 N N . ILE A 1 85 ? 2.545 5.632 -12.424 1.00 96.00 85 ILE A N 1
ATOM 633 C CA . ILE A 1 85 ? 2.006 6.847 -13.043 1.00 96.00 85 ILE A CA 1
ATOM 634 C C . ILE A 1 85 ? 0.721 6.547 -13.816 1.00 96.00 85 ILE A C 1
ATOM 636 O O . ILE A 1 85 ? 0.688 5.660 -14.669 1.00 96.00 85 ILE A O 1
ATOM 640 N N . GLY A 1 86 ? -0.310 7.357 -13.562 1.00 91.94 86 GLY A N 1
ATOM 641 C CA . GLY A 1 86 ? -1.588 7.294 -14.268 1.00 91.94 86 GLY A CA 1
ATOM 642 C C . GLY A 1 86 ? -2.455 6.095 -13.879 1.00 91.94 86 GLY A C 1
ATOM 643 O O . GLY A 1 86 ? -2.183 5.381 -12.917 1.00 91.94 86 GLY A O 1
ATOM 644 N N . LEU A 1 87 ? -3.540 5.906 -14.630 1.00 94.88 87 LEU A N 1
ATOM 645 C CA . LEU A 1 87 ? -4.457 4.781 -14.454 1.00 94.88 87 LEU A CA 1
ATOM 646 C C . LEU A 1 87 ? -3.960 3.541 -15.214 1.00 94.88 87 LEU A C 1
ATOM 648 O O . LEU A 1 87 ? -3.276 3.644 -16.236 1.00 94.88 87 LEU A O 1
ATOM 652 N N . CYS A 1 88 ? -4.367 2.358 -14.756 1.00 96.69 88 CYS A N 1
ATOM 653 C CA . CYS A 1 88 ? -4.251 1.132 -15.542 1.00 96.69 88 CYS A CA 1
ATOM 654 C C . CYS A 1 88 ? -5.221 1.209 -16.737 1.00 96.69 88 CYS A C 1
ATOM 656 O O . CYS A 1 88 ? -6.437 1.209 -16.560 1.00 96.69 88 CYS A O 1
ATOM 658 N N . THR A 1 89 ? -4.687 1.315 -17.955 1.00 96.50 89 THR A N 1
ATOM 659 C CA . THR A 1 89 ? -5.460 1.408 -19.207 1.00 96.50 89 THR A CA 1
ATOM 660 C C . THR A 1 89 ? -4.914 0.409 -20.236 1.00 96.50 89 THR A C 1
ATOM 662 O O . THR A 1 89 ? -3.847 -0.162 -20.005 1.00 96.50 89 THR A O 1
ATOM 665 N N . PRO A 1 90 ? -5.566 0.210 -21.398 1.00 96.75 90 PRO A N 1
ATOM 666 C CA . PRO A 1 90 ? -5.040 -0.667 -22.451 1.00 96.75 90 PRO A CA 1
ATOM 667 C C . PRO A 1 90 ? -3.655 -0.284 -23.001 1.00 96.75 90 PRO A C 1
ATOM 669 O O . PRO A 1 90 ? -3.029 -1.099 -23.668 1.00 96.75 90 PRO A O 1
ATOM 672 N N . LEU A 1 91 ? -3.179 0.940 -22.742 1.00 95.81 91 LEU A N 1
ATOM 673 C CA . LEU A 1 91 ? -1.843 1.408 -23.134 1.00 95.81 91 LEU A CA 1
ATOM 674 C C . LEU A 1 91 ? -0.781 1.194 -22.042 1.00 95.81 91 LEU A C 1
ATOM 676 O O . LEU A 1 91 ? 0.383 1.531 -22.245 1.00 95.81 91 LEU A O 1
ATOM 680 N N . SER A 1 92 ? -1.168 0.689 -20.869 1.00 97.69 92 SER A N 1
ATOM 681 C CA . SER A 1 92 ? -0.254 0.463 -19.751 1.00 97.69 92 SER A CA 1
ATOM 682 C C . SER A 1 92 ? 0.589 -0.798 -19.946 1.00 97.69 92 SER A C 1
ATOM 684 O O . SER A 1 92 ? 0.174 -1.756 -20.598 1.00 97.69 92 SER A O 1
ATOM 686 N N . ASN A 1 93 ? 1.760 -0.832 -19.309 1.00 97.69 93 ASN A N 1
ATOM 687 C CA . ASN A 1 93 ? 2.508 -2.072 -19.153 1.00 97.69 93 ASN A CA 1
ATOM 688 C C . ASN A 1 93 ? 1.723 -3.000 -18.226 1.00 97.69 93 ASN A C 1
ATOM 690 O O . ASN A 1 93 ? 1.231 -2.548 -17.191 1.00 97.69 93 ASN A O 1
ATOM 694 N N . LEU A 1 94 ? 1.647 -4.283 -18.575 1.00 98.00 94 LEU A N 1
ATOM 695 C CA . LEU A 1 94 ? 1.018 -5.315 -17.757 1.00 98.00 94 LEU A CA 1
ATOM 696 C C . LEU A 1 94 ? 2.039 -6.402 -17.418 1.00 98.00 94 LEU A C 1
ATOM 698 O O . LEU A 1 94 ? 2.753 -6.891 -18.293 1.00 98.00 94 LEU A O 1
ATOM 702 N N . CYS A 1 95 ? 2.103 -6.787 -16.147 1.00 97.94 95 CYS A N 1
ATOM 703 C CA . CYS A 1 95 ? 2.981 -7.853 -15.696 1.00 97.94 95 CYS A CA 1
ATOM 704 C C . CYS A 1 95 ? 2.507 -9.236 -16.190 1.00 97.94 95 CYS A C 1
ATOM 706 O O . CYS A 1 95 ? 1.304 -9.459 -16.352 1.00 97.94 95 CYS A O 1
ATOM 708 N N . PRO A 1 96 ? 3.425 -10.198 -16.397 1.00 97.12 96 PRO A N 1
ATOM 709 C CA . PRO A 1 96 ? 3.071 -11.532 -16.889 1.00 97.12 96 PRO A CA 1
ATOM 710 C C . PRO A 1 96 ? 2.432 -12.431 -15.820 1.00 97.12 96 PRO A C 1
ATOM 712 O O . PRO A 1 96 ? 1.712 -13.364 -16.163 1.00 97.12 96 PRO A O 1
ATOM 715 N N . ASN A 1 97 ? 2.690 -12.169 -14.534 1.00 97.62 97 ASN A N 1
ATOM 716 C CA . ASN A 1 97 ? 2.132 -12.921 -13.411 1.00 97.62 97 ASN A CA 1
ATOM 717 C C . ASN A 1 97 ? 1.687 -11.964 -12.301 1.00 97.62 97 ASN A C 1
ATOM 719 O O . ASN A 1 97 ? 2.528 -11.334 -11.663 1.00 97.62 97 ASN A O 1
ATOM 723 N N . ARG A 1 98 ? 0.375 -11.889 -12.060 1.00 96.50 98 ARG A N 1
ATOM 724 C CA . ARG A 1 98 ? -0.238 -10.983 -11.076 1.00 96.50 98 ARG A CA 1
ATOM 725 C C . ARG A 1 98 ? 0.091 -11.382 -9.641 1.00 96.50 98 ARG A C 1
ATOM 727 O O . ARG A 1 98 ? 0.356 -10.511 -8.824 1.00 96.50 98 ARG A O 1
ATOM 734 N N . ASP A 1 99 ? 0.193 -12.681 -9.376 1.00 96.56 99 ASP A N 1
ATOM 735 C CA . ASP A 1 99 ? 0.438 -13.223 -8.035 1.00 96.56 99 ASP A CA 1
ATOM 736 C C . ASP A 1 99 ? 1.868 -12.942 -7.540 1.00 96.56 99 ASP A C 1
ATOM 738 O O . ASP A 1 99 ? 2.178 -13.098 -6.364 1.00 96.56 99 ASP A O 1
ATOM 742 N N . ALA A 1 100 ? 2.761 -12.502 -8.433 1.00 97.69 100 ALA A N 1
ATOM 743 C CA . ALA A 1 100 ? 4.130 -12.131 -8.092 1.00 97.69 100 ALA A CA 1
ATOM 744 C C . ALA A 1 100 ? 4.267 -10.677 -7.592 1.00 97.69 100 ALA A C 1
ATOM 746 O O . ALA A 1 100 ? 5.363 -10.282 -7.179 1.00 97.69 100 ALA A O 1
ATOM 747 N N . TYR A 1 101 ? 3.205 -9.871 -7.640 1.00 98.19 101 TYR A N 1
ATOM 748 C CA . TYR A 1 101 ? 3.237 -8.442 -7.335 1.00 98.19 101 TYR A CA 1
ATOM 749 C C . TYR A 1 101 ? 2.327 -8.143 -6.152 1.00 98.19 101 TYR A C 1
ATOM 751 O O . TYR A 1 101 ? 1.182 -8.570 -6.128 1.00 98.19 101 TYR A O 1
ATOM 759 N N . VAL A 1 102 ? 2.827 -7.366 -5.190 1.00 97.56 102 VAL A N 1
ATOM 760 C CA . VAL A 1 102 ? 1.992 -6.879 -4.081 1.00 97.56 102 VAL A CA 1
ATOM 761 C C . VAL A 1 102 ? 0.902 -5.933 -4.568 1.00 97.56 102 VAL A C 1
ATOM 763 O O . VAL A 1 102 ? -0.126 -5.868 -3.917 1.00 97.56 102 VAL A O 1
ATOM 766 N N . PHE A 1 103 ? 1.172 -5.163 -5.629 1.00 97.88 103 PHE A N 1
ATOM 767 C CA . PHE A 1 103 ? 0.294 -4.111 -6.134 1.00 97.88 103 PHE A CA 1
ATOM 768 C C . PHE A 1 103 ? -0.195 -4.424 -7.546 1.00 97.88 103 PHE A C 1
ATOM 770 O O . PHE A 1 103 ? 0.611 -4.551 -8.475 1.00 97.88 103 PHE A O 1
ATOM 777 N N . TRP A 1 104 ? -1.513 -4.468 -7.721 1.00 97.81 104 TRP A N 1
ATOM 778 C CA . TRP A 1 104 ? -2.174 -4.487 -9.016 1.00 97.81 104 TRP A CA 1
ATOM 779 C C . TRP A 1 104 ? -1.902 -3.207 -9.810 1.00 97.81 104 TRP A C 1
ATOM 781 O O . TRP A 1 104 ? -1.453 -3.289 -10.954 1.00 97.81 104 TRP A O 1
ATOM 791 N N . ASP A 1 105 ? -2.137 -2.038 -9.210 1.00 97.69 105 ASP A N 1
ATOM 792 C CA . ASP A 1 105 ? -1.981 -0.732 -9.858 1.00 97.69 105 ASP A CA 1
ATOM 793 C C . ASP A 1 105 ? -1.135 0.247 -9.023 1.00 97.69 105 ASP A C 1
ATOM 795 O O . ASP A 1 105 ? -0.439 -0.131 -8.081 1.00 97.69 105 ASP A O 1
ATOM 799 N N . ALA A 1 106 ? -1.156 1.528 -9.394 1.00 97.00 106 ALA A N 1
ATOM 800 C CA . ALA A 1 106 ? -0.363 2.574 -8.762 1.00 97.00 106 ALA A CA 1
ATOM 801 C C . ALA A 1 106 ? -0.617 2.756 -7.243 1.00 97.00 106 ALA A C 1
ATOM 803 O O . ALA A 1 106 ? 0.234 3.336 -6.559 1.00 97.00 106 ALA A O 1
ATOM 804 N N . PHE A 1 107 ? -1.748 2.271 -6.713 1.00 96.25 107 PHE A N 1
ATOM 805 C CA . PHE A 1 107 ? -2.168 2.447 -5.318 1.00 96.25 107 PHE A CA 1
ATOM 806 C C . PHE A 1 107 ? -2.681 1.170 -4.642 1.00 96.25 107 PHE A C 1
ATOM 808 O O . PHE A 1 107 ? -2.526 1.033 -3.425 1.00 96.25 107 PHE A O 1
ATOM 815 N N . HIS A 1 108 ? -3.306 0.264 -5.390 1.00 95.56 108 HIS A N 1
ATOM 816 C CA . HIS A 1 108 ? -4.071 -0.849 -4.836 1.00 95.56 108 HIS A CA 1
ATOM 817 C C . HIS A 1 108 ? -3.278 -2.160 -4.875 1.00 95.56 108 HIS A C 1
ATOM 819 O O . HIS A 1 108 ? -2.660 -2.441 -5.909 1.00 95.56 108 HIS A O 1
ATOM 825 N N . PRO A 1 109 ? -3.280 -2.937 -3.770 1.00 92.94 109 PRO A N 1
ATOM 826 C CA . PRO A 1 109 ? -2.794 -4.308 -3.766 1.00 92.94 109 PRO A CA 1
ATOM 827 C C . PRO A 1 109 ? -3.449 -5.158 -4.857 1.00 92.94 109 PRO A C 1
ATOM 829 O O . PRO A 1 109 ? -4.690 -5.067 -4.995 1.00 92.94 109 PRO A O 1
#

pLDDT: mean 96.21, std 2.51, range [85.06, 98.62]

Radius of gyration: 16.75 Å; chains: 1; bounding box: 37×28×51 Å

Organism: Opuntia streptacantha (NCBI:txid393608)

Secondary structure (DSSP, 8-state):
-TTSHHHHHHT-STT---HHHHHHHHHHHHHHHHHHHHHHHHHTS-------HHHHHHHHHH-GGGGT-SEEEEESEEBSGGG-BS---TTSEE-S-GGGEEESSSS--

Foldseek 3Di:
DQQFQQNCQPQNDPLDGNVVVVVVCVVPPVVVVVVLVVVCVVVVHNPDDDDPVVVVLVVCQVPVVVVVAQHERAAQAADDGSSQDDDRDPPTHHHPDRSNYPHNHNGHD

Sequence (109 aa):
LGCVPSEIAQRGRNGQCAQDLQYAASLFNPRLVNMINQLNKNIGSNVFSAANAFKMHMDFISTPQAYGFTTSKVACCGQGPYNGIGLCTPLSNLCPNRDAYVFWDAFHP

InterPro domains:
  IPR001087 GDSL lipase/esterase [PF00657] (2-109)
  IPR036514 SGNH hydrolase superfamily [G3DSA:3.40.50.1110] (1-109)
  IPR051058 GDSL Esterase/Lipase Enzyme [PTHR45648] (1-109)

=== Feature glossary ===
Key to the feature types in this record:

pLDDT. pLDDT is the predicted lDDT-Cα score: AlphaFold's confidence that the local environment of each residue (all inter-atomic distances within 15 Å) is correctly placed. It is a per-residue number between 0 and 100, with higher meaning more reliable.

Radius of gyration, Cα contacts, bounding box. The geometric summary reports three shape descriptors. Rg (radius of gyration) measures how spread out the Cα atoms are about their centre of mass; compact globular proteins have small Rg, elongated or unfolded ones large. Cα contacts (<8 Å, |i−j|>4) count long-range residue pairs in spatial proximity — high for tightly packed folds, near zero for rods or random coil. The bounding-box extents give the protein's footprint along x, y, z in Å.

Backbone torsions (φ/ψ). Backbone dihedral angles. Every residue except chain termini has a φ (preceding-C → N → Cα → C) and a ψ (N → Cα → C → next-N). They are reported in degrees following the IUPAC sign convention. Secondary structure is essentially a statement about which (φ, ψ) basin each residue occupies.

Contact-map, Ramachandran, and PAE plots. Plot images: a contact map (which residues are close in 3D, as an N×N binary image), a Ramachandran scatter (backbone torsion angles, revealing secondary-structure composition at a glance), and — for AlphaFold structures — a PAE heatmap (pairwise prediction confidence).

Predicted aligned error. Predicted Aligned Error (PAE) is an AlphaFold confidence matrix: entry (i, j) is the expected error in the position of residue j, in ångströms, when the prediction is superimposed on the true structure at residue i. Low PAE within a block of residues means that block is internally rigid and well-predicted; high PAE between two blocks means their relative placement is uncertain even if each block individually is confident.

Secondary structure (3-state, P-SEA). Three-state secondary structure (P-SEA) collapses the eight DSSP classes into helix (a), strand (b), and coil (c). P-SEA assigns these from Cα geometry alone — distances and angles — without requiring backbone oxygens, so it works on any Cα trace.

Solvent-accessible surface area. Solvent-accessible surface area (SASA) is the area in Å² traced out by the centre of a 1.4 Å probe sphere (a water molecule) rolled over the protein's van der Waals surface (Shrake–Rupley / Lee–Richards construction). Buried residues have near-zero SASA; fully exposed residues can exceed 200 Å². The total SASA scales roughly with the number of surface residues.

Foldseek 3Di. The Foldseek 3Di string encodes local tertiary geometry as a 20-letter alphabet — one character per residue — derived from the relative positions of nearby Cα atoms. Unlike the amino-acid sequence, 3Di is a direct function of the 3D structure, so two proteins with the same fold have similar 3Di strings even at low sequence identity.

B-factor. For experimental (PDB) structures, the B-factor (temperature factor) quantifies the positional spread of each atom in the crystal — a combination of thermal vibration and static disorder — in units of Å². High B-factors mark flexible loops or poorly resolved regions; low B-factors mark the rigid, well-ordered core.

mmCIF coordinates. The mmCIF block holds the 3D Cartesian coordinates of each backbone atom (N, Cα, C, O) in ångströms. mmCIF is the PDB's canonical archive format — a tagged-loop text representation of the atomic model.

InterPro / GO / CATH / organism. Functional annotations link the protein to curated databases. InterPro entries identify conserved domains and families by matching the sequence against member-database signatures (Pfam, PROSITE, CDD, …). Gene Ontology (GO) terms describe molecular function, biological process, and cellular component in a controlled vocabulary. CATH places the structure in a hierarchical fold classification (Class/Architecture/Topology/Homologous-superfamily). The organism is the source species.

Rendered structure images. Structure images are PyMOL renders from six orthogonal camera directions. Cartoon representation draws helices as coils and strands as arrows; sticks shows the backbone as bonds; surface shows the solvent-excluded envelope. Rainbow coloring maps sequence position to hue (blue→red, N→C); chain coloring assigns a distinct color per polypeptide.

Sequence. This is the polypeptide sequence — one letter per residue, N-terminus first. Length ranges from a few dozen residues for small domains to over a thousand for large multi-domain proteins.

Secondary structure (8-state, DSSP). The SS8 string is DSSP's per-residue secondary-structure call. α-helix (H) means an i→i+4 H-bond ladder; β-strand (E) means the residue participates in a β-sheet; 3₁₀ (G) and π (I) are tighter and wider helices; T/S are turns/bends; '-' is loop.

Nearest PDB structures. Structural nearest neighbors (via Foldseek easy-search vs the PDB). Reported per hit: target PDB id, E-value, and alignment TM-score. A TM-score above ~0.5 is the conventional threshold for 'same fold'.